Protein AF-A0A2H0D685-F1 (afdb_monomer_lite)

Radius of gyration: 16.86 Å; chains: 1; bounding box: 43×36×44 Å

Foldseek 3Di:
DDDFPKDKDKWKFFFADWDDDPNWIWTWTQTPPGIDIDTDDPPPPDDHGDIDIDIDIDTDPDDDDDDPPDDD

pLDDT: mean 80.58, std 13.44, range [39.69, 94.75]

Secondary structure (DSSP, 8-state):
-----EEEEEEEEEEEEEEEETTEEEEEEEETTEEEEEEEPTT----TT-EEEEEEEEE-------------

Sequence (72 aa):
MNVRSLKNIILNGEVVEIIDEAGNQKAKILTSPQYLEVVLEDNNDIHLGEKVLIETEITIKKIVHFIEDGVH

Structure (mmCIF, N/CA/C/O backbone):
data_AF-A0A2H0D685-F1
#
_entry.id   AF-A0A2H0D685-F1
#
loop_
_atom_site.group_PDB
_atom_site.id
_atom_site.type_symbol
_atom_site.label_atom_id
_atom_site.label_alt_id
_atom_site.label_comp_id
_atom_site.label_asym_id
_atom_site.label_entity_id
_atom_site.label_seq_id
_atom_site.pdbx_PDB_ins_code
_atom_site.Cartn_x
_atom_site.Cartn_y
_atom_site.Cartn_z
_atom_site.occupancy
_atom_site.B_iso_or_equiv
_atom_site.auth_seq_id
_atom_site.auth_comp_id
_atom_site.auth_asym_id
_atom_site.auth_atom_id
_atom_site.pdbx_PDB_model_num
ATOM 1 N N . MET A 1 1 ? -3.053 -3.683 30.939 1.00 48.06 1 MET A N 1
ATOM 2 C CA . MET A 1 1 ? -2.901 -4.453 29.687 1.00 48.06 1 MET A CA 1
ATOM 3 C C . MET A 1 1 ? -4.175 -4.202 28.893 1.00 48.06 1 MET A C 1
ATOM 5 O O . MET A 1 1 ? -5.202 -4.697 29.321 1.00 48.06 1 MET A O 1
ATOM 9 N N . ASN A 1 2 ? -4.176 -3.318 27.888 1.00 45.56 2 ASN A N 1
ATOM 10 C CA . ASN A 1 2 ? -5.426 -2.894 27.237 1.00 45.56 2 ASN A CA 1
ATOM 11 C C . ASN A 1 2 ? -5.350 -3.091 25.721 1.00 45.56 2 ASN A C 1
ATOM 13 O O . ASN A 1 2 ? -4.482 -2.535 25.055 1.00 45.56 2 ASN A O 1
ATOM 17 N N . VAL A 1 3 ? -6.242 -3.973 25.270 1.00 52.12 3 VAL A N 1
ATOM 18 C CA . VAL A 1 3 ? -6.535 -4.500 23.933 1.00 52.12 3 VAL A CA 1
ATOM 19 C C . VAL A 1 3 ? -5.848 -3.765 22.775 1.00 52.12 3 VAL A C 1
ATOM 21 O O . VAL A 1 3 ? -6.308 -2.724 22.316 1.00 52.12 3 VAL A O 1
ATOM 24 N N . ARG A 1 4 ? -4.782 -4.368 22.237 1.00 57.09 4 ARG A N 1
ATOM 25 C CA . ARG A 1 4 ? -4.345 -4.124 20.857 1.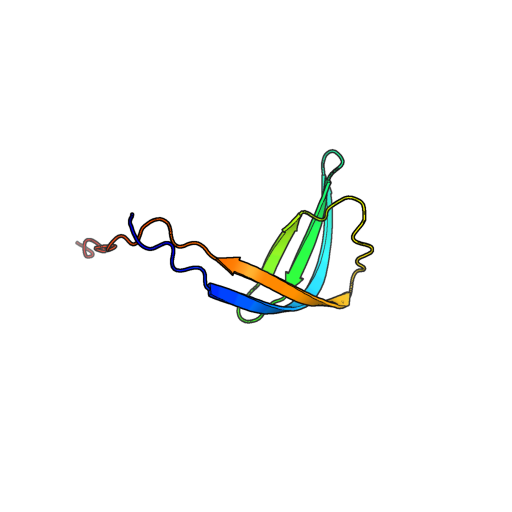00 57.09 4 ARG A CA 1
ATOM 26 C C . ARG A 1 4 ? -5.106 -5.111 19.984 1.00 57.09 4 ARG A C 1
ATOM 28 O O . ARG A 1 4 ? -4.667 -6.244 19.825 1.00 57.09 4 ARG A O 1
ATOM 35 N N . SER A 1 5 ? -6.283 -4.728 19.496 1.00 57.81 5 SER A N 1
ATOM 36 C CA . SER A 1 5 ? -6.930 -5.504 18.438 1.00 57.81 5 SER A CA 1
ATOM 37 C C . SER A 1 5 ? -6.077 -5.344 17.184 1.00 57.81 5 SER A C 1
ATOM 39 O O . SER A 1 5 ? -6.213 -4.351 16.475 1.00 57.81 5 SER A O 1
ATOM 41 N N . LEU A 1 6 ? -5.159 -6.281 16.969 1.00 65.25 6 LEU A N 1
ATOM 42 C CA . LEU A 1 6 ? -4.427 -6.433 15.721 1.00 65.25 6 LEU A CA 1
ATOM 43 C C . LEU A 1 6 ? -5.326 -7.230 14.785 1.00 65.25 6 LEU A C 1
ATOM 45 O O . LEU A 1 6 ? -5.736 -8.345 15.111 1.00 65.25 6 LEU A O 1
ATOM 49 N N . LYS A 1 7 ? -5.691 -6.631 13.656 1.00 75.31 7 LYS A N 1
ATOM 50 C CA . LYS A 1 7 ? -6.361 -7.350 12.578 1.00 75.31 7 LYS A CA 1
ATOM 51 C C . LYS A 1 7 ? -5.427 -7.367 11.383 1.00 75.31 7 LYS A C 1
ATOM 53 O O . LYS A 1 7 ? -5.041 -6.300 10.904 1.00 75.31 7 LYS A O 1
ATOM 58 N N . ASN A 1 8 ? -5.122 -8.570 10.911 1.00 82.88 8 ASN A N 1
ATOM 59 C CA . ASN A 1 8 ? -4.439 -8.764 9.642 1.00 82.88 8 ASN A CA 1
ATOM 60 C C . ASN A 1 8 ? -5.412 -8.390 8.529 1.00 82.88 8 ASN A C 1
ATOM 62 O O . ASN A 1 8 ? -6.564 -8.843 8.507 1.00 82.88 8 ASN A O 1
ATOM 66 N N . ILE A 1 9 ? -4.960 -7.523 7.639 1.00 85.06 9 ILE A N 1
ATOM 67 C CA . ILE A 1 9 ? -5.705 -7.057 6.485 1.00 85.06 9 ILE A CA 1
ATOM 68 C C . ILE A 1 9 ? -4.918 -7.461 5.255 1.00 85.06 9 ILE A C 1
ATOM 70 O O . ILE A 1 9 ? -3.716 -7.230 5.162 1.00 85.06 9 ILE A O 1
ATOM 74 N N . ILE A 1 10 ? -5.638 -8.067 4.323 1.00 86.19 10 ILE A N 1
ATOM 75 C CA . ILE A 1 10 ? -5.118 -8.444 3.022 1.00 86.19 10 ILE A CA 1
ATOM 76 C C . ILE A 1 10 ? -5.813 -7.548 2.005 1.00 86.19 10 ILE A C 1
ATOM 78 O O . ILE A 1 10 ? -7.045 -7.544 1.921 1.00 86.19 10 ILE A O 1
ATOM 82 N N . LEU A 1 11 ? -5.031 -6.769 1.267 1.00 88.50 11 LEU A N 1
ATOM 83 C CA . LEU A 1 11 ? -5.501 -5.909 0.188 1.00 88.50 11 LEU A CA 1
ATOM 84 C C . LEU A 1 11 ? -4.926 -6.416 -1.132 1.00 88.50 11 LEU A C 1
ATOM 86 O O . LEU A 1 11 ? -3.778 -6.839 -1.197 1.00 88.50 11 LEU A O 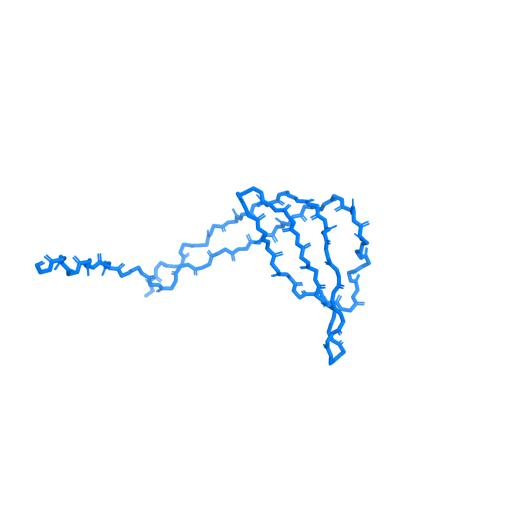1
ATOM 90 N N . ASN A 1 12 ? -5.726 -6.342 -2.189 1.00 91.12 12 ASN A N 1
ATOM 91 C CA . ASN A 1 12 ? -5.263 -6.558 -3.555 1.00 91.12 12 ASN A CA 1
ATOM 92 C C . ASN A 1 12 ? -5.326 -5.228 -4.294 1.00 91.12 12 ASN A C 1
ATOM 94 O O . ASN A 1 12 ? -6.291 -4.476 -4.109 1.00 91.12 12 ASN A O 1
ATOM 98 N N . GLY A 1 13 ? -4.347 -4.959 -5.149 1.00 92.62 13 GLY A N 1
ATOM 99 C CA . GLY A 1 13 ? -4.345 -3.741 -5.943 1.00 92.62 13 GLY A CA 1
ATOM 100 C C . GLY A 1 13 ? -3.440 -3.787 -7.159 1.00 92.62 13 GLY A C 1
ATOM 101 O O . GLY A 1 13 ? -2.817 -4.803 -7.457 1.00 92.62 13 GLY A O 1
ATOM 102 N N . GLU A 1 14 ? -3.404 -2.663 -7.861 1.00 94.75 14 GLU A N 1
ATOM 103 C CA . GLU A 1 14 ? -2.558 -2.437 -9.030 1.00 94.75 14 GLU A CA 1
ATOM 104 C C . GLU A 1 14 ? -1.692 -1.201 -8.800 1.00 94.75 14 GLU A C 1
ATOM 106 O O . GLU A 1 14 ? -2.180 -0.174 -8.324 1.00 94.75 14 GLU A O 1
ATOM 111 N N . VAL A 1 15 ? -0.404 -1.294 -9.110 1.00 93.56 15 VAL A N 1
ATOM 112 C CA . VAL A 1 15 ? 0.541 -0.184 -8.970 1.00 93.56 15 VAL A CA 1
ATOM 113 C C . VAL A 1 15 ? 0.278 0.827 -10.081 1.00 93.56 15 VAL A C 1
ATOM 115 O O . VAL A 1 15 ? 0.497 0.544 -11.255 1.00 93.56 15 VAL A O 1
ATOM 118 N N . VAL A 1 16 ? -0.188 2.018 -9.720 1.00 94.50 16 VAL A N 1
ATOM 119 C CA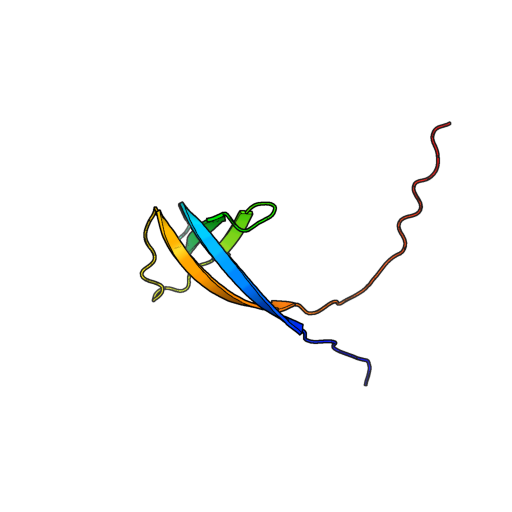 . VAL A 1 16 ? -0.575 3.067 -10.679 1.00 94.50 16 VAL A CA 1
ATOM 120 C C . VAL A 1 16 ? 0.412 4.227 -10.741 1.00 94.50 16 VAL A C 1
ATOM 122 O O . VAL A 1 16 ? 0.342 5.030 -11.667 1.00 94.50 16 VAL A O 1
ATOM 125 N N . GLU A 1 17 ? 1.328 4.328 -9.778 1.00 93.19 17 GLU A N 1
ATOM 126 C CA . GLU A 1 17 ? 2.339 5.385 -9.726 1.00 93.19 17 GLU A CA 1
ATOM 127 C C . GLU A 1 17 ? 3.556 4.917 -8.923 1.00 93.19 17 GLU A C 1
ATOM 129 O O . GLU A 1 17 ? 3.401 4.225 -7.913 1.00 93.19 17 GLU A O 1
ATOM 134 N N . ILE A 1 18 ? 4.751 5.320 -9.354 1.00 90.81 18 ILE A N 1
ATOM 135 C CA . ILE A 1 18 ? 6.013 5.132 -8.632 1.00 90.81 18 ILE A CA 1
ATOM 136 C C . ILE A 1 18 ? 6.667 6.508 -8.509 1.00 90.81 18 ILE A C 1
ATOM 138 O O . ILE A 1 18 ? 6.812 7.212 -9.508 1.00 90.81 18 ILE A O 1
ATOM 142 N N . ILE A 1 19 ? 7.017 6.897 -7.286 1.00 90.31 19 ILE A N 1
ATOM 143 C CA . ILE A 1 19 ? 7.544 8.218 -6.942 1.00 90.31 19 ILE A CA 1
ATOM 144 C C . ILE A 1 19 ? 8.879 8.032 -6.223 1.00 90.31 19 ILE A C 1
ATOM 146 O O . ILE A 1 19 ? 8.924 7.419 -5.157 1.00 90.31 19 ILE A O 1
ATOM 150 N N . ASP A 1 20 ? 9.943 8.617 -6.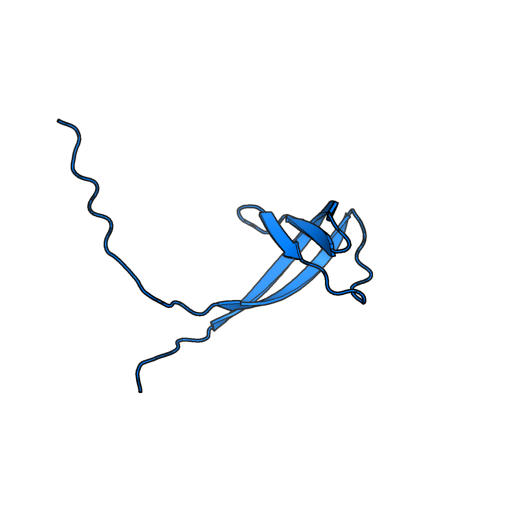765 1.00 86.44 20 ASP A N 1
ATOM 151 C CA . ASP A 1 20 ? 11.264 8.631 -6.136 1.00 86.44 20 ASP A CA 1
ATOM 152 C C . ASP A 1 20 ? 11.500 9.968 -5.426 1.00 86.44 20 ASP A C 1
ATOM 154 O O . ASP A 1 20 ? 11.642 11.015 -6.061 1.00 86.44 20 ASP A O 1
ATOM 158 N N . GLU A 1 21 ? 11.564 9.951 -4.092 1.00 81.31 21 GLU A N 1
ATOM 159 C CA . GLU A 1 21 ? 11.795 11.150 -3.281 1.00 81.31 21 GLU A CA 1
ATOM 160 C C . GLU A 1 21 ? 12.895 10.925 -2.244 1.00 81.31 21 GLU A C 1
ATOM 162 O O . GLU A 1 21 ? 12.775 10.098 -1.341 1.00 81.31 21 GLU A O 1
ATOM 167 N N . ALA A 1 22 ? 13.959 11.731 -2.331 1.00 77.31 22 ALA A N 1
ATOM 168 C CA . ALA A 1 22 ? 15.027 11.798 -1.328 1.00 77.31 22 ALA A CA 1
ATOM 169 C C . ALA A 1 22 ? 15.654 10.433 -0.961 1.00 77.31 22 ALA A C 1
ATOM 171 O O . ALA A 1 22 ? 16.055 10.221 0.182 1.00 77.31 22 ALA A O 1
ATOM 172 N N . GLY A 1 23 ? 15.742 9.521 -1.934 1.00 77.94 23 GLY A N 1
ATOM 173 C CA . GLY A 1 23 ? 16.313 8.184 -1.751 1.00 77.94 23 GLY A CA 1
ATOM 174 C C . GLY A 1 23 ? 15.329 7.124 -1.258 1.00 77.94 23 GLY A C 1
ATOM 175 O O . GLY A 1 23 ? 15.753 5.997 -1.058 1.00 77.94 23 GLY A O 1
ATOM 176 N N . ASN A 1 24 ? 14.044 7.455 -1.090 1.00 82.69 24 ASN A N 1
ATOM 177 C CA . ASN A 1 24 ? 12.996 6.471 -0.835 1.00 82.69 24 ASN A CA 1
ATOM 178 C C . ASN A 1 24 ? 12.085 6.359 -2.055 1.00 82.69 24 ASN A C 1
ATOM 180 O O . ASN A 1 24 ? 11.580 7.371 -2.553 1.00 82.69 24 ASN A O 1
ATOM 184 N N . GLN A 1 25 ? 11.829 5.129 -2.481 1.00 87.31 25 GLN A N 1
ATOM 185 C CA . GLN A 1 25 ? 10.844 4.840 -3.509 1.00 87.31 25 GLN A CA 1
ATOM 186 C C . GLN A 1 25 ? 9.472 4.673 -2.849 1.00 87.31 25 GLN A C 1
ATOM 188 O O . GLN A 1 25 ? 9.323 4.001 -1.829 1.00 87.31 25 GLN A O 1
ATOM 193 N N . LYS A 1 26 ? 8.446 5.305 -3.406 1.00 90.38 26 LYS A N 1
ATOM 194 C CA . LYS A 1 26 ? 7.052 5.153 -2.982 1.00 90.38 26 LYS A CA 1
ATOM 195 C C . LYS A 1 26 ? 6.240 4.599 -4.138 1.00 90.38 26 LYS A C 1
ATOM 197 O O . LYS A 1 26 ? 6.442 4.993 -5.281 1.00 90.38 26 LYS A O 1
ATOM 202 N N . ALA A 1 27 ? 5.283 3.735 -3.833 1.00 90.50 27 ALA A N 1
ATOM 203 C CA . ALA A 1 27 ? 4.317 3.231 -4.794 1.00 90.50 27 ALA A CA 1
ATOM 204 C C . ALA A 1 27 ? 2.903 3.635 -4.387 1.00 90.50 27 ALA A C 1
ATOM 206 O O . ALA A 1 27 ? 2.508 3.517 -3.223 1.00 90.50 27 ALA A O 1
ATOM 207 N N . LYS A 1 28 ? 2.118 4.071 -5.368 1.00 92.44 28 LYS A N 1
ATOM 208 C CA . LYS A 1 28 ? 0.680 4.262 -5.225 1.00 92.44 28 LYS A CA 1
ATOM 209 C C . LYS A 1 28 ? -0.024 3.051 -5.799 1.00 92.44 28 LYS A C 1
ATOM 211 O O . LYS A 1 28 ? 0.113 2.741 -6.981 1.00 92.44 28 LYS A O 1
ATOM 216 N N . ILE A 1 29 ? -0.787 2.374 -4.956 1.00 92.38 29 ILE A N 1
ATOM 217 C CA . ILE A 1 29 ? -1.468 1.133 -5.296 1.00 92.38 29 ILE A CA 1
ATOM 218 C C . ILE A 1 29 ? -2.969 1.396 -5.268 1.00 92.38 29 ILE A C 1
ATOM 220 O O . ILE A 1 29 ? -3.539 1.728 -4.228 1.00 92.38 29 ILE A O 1
ATOM 224 N N . LEU A 1 30 ? -3.626 1.251 -6.413 1.00 93.50 30 LEU A N 1
ATOM 225 C CA . LEU A 1 30 ? -5.074 1.338 -6.530 1.00 93.50 30 LEU A CA 1
ATOM 226 C C . LEU A 1 30 ? -5.699 0.109 -5.857 1.00 93.50 30 LEU A C 1
ATOM 228 O O . LEU A 1 30 ? -5.530 -1.013 -6.328 1.00 93.50 30 LEU A O 1
ATOM 232 N N . THR A 1 31 ? -6.410 0.313 -4.749 1.00 89.12 31 THR A N 1
ATOM 233 C CA . THR A 1 31 ? -7.053 -0.742 -3.947 1.00 89.12 31 THR A CA 1
ATOM 234 C C . THR A 1 31 ? -8.498 -0.343 -3.672 1.00 89.12 31 THR A C 1
ATOM 236 O O . THR A 1 31 ? -8.760 0.774 -3.253 1.00 89.12 31 THR A O 1
ATOM 239 N N . SER A 1 32 ? -9.485 -1.216 -3.885 1.00 81.81 32 SER A N 1
ATOM 240 C CA . SER A 1 32 ? -10.888 -0.823 -3.657 1.00 81.81 32 SER A CA 1
ATOM 241 C C . SER A 1 32 ? -11.123 -0.445 -2.180 1.00 81.81 32 SER A C 1
ATOM 243 O O . SER A 1 32 ? -10.792 -1.253 -1.309 1.00 81.81 32 SER A O 1
ATOM 245 N N . PRO A 1 33 ? -11.689 0.741 -1.860 1.00 73.06 33 PRO A N 1
ATOM 246 C CA . PRO A 1 33 ? -12.381 1.686 -2.750 1.00 73.06 33 PRO A CA 1
ATOM 247 C C . PRO A 1 33 ? -11.548 2.866 -3.305 1.00 73.06 33 PRO A C 1
ATOM 249 O O . PRO A 1 33 ? -12.115 3.694 -4.015 1.00 73.06 33 PRO A O 1
ATOM 252 N N . GLN A 1 34 ? -10.261 3.008 -2.975 1.00 86.00 34 GLN A N 1
ATOM 253 C CA . GLN A 1 34 ? -9.421 4.156 -3.357 1.00 86.00 34 GLN A CA 1
ATOM 254 C C . GLN A 1 34 ? -7.975 3.754 -3.728 1.00 86.00 34 GLN A C 1
ATOM 256 O O . GLN A 1 34 ? -7.751 2.890 -4.570 1.00 86.00 34 GLN A O 1
ATOM 261 N N . TYR A 1 35 ? -6.977 4.428 -3.161 1.00 86.56 35 TYR A N 1
ATOM 262 C CA . TYR A 1 35 ? -5.562 4.156 -3.349 1.00 86.56 35 TYR A CA 1
ATOM 263 C C . TYR A 1 35 ? -4.872 4.079 -1.989 1.00 86.56 35 TYR A C 1
ATOM 265 O O . TYR A 1 35 ? -5.306 4.700 -1.018 1.00 86.56 35 TYR A O 1
ATOM 273 N N . LEU A 1 36 ? -3.789 3.316 -1.936 1.00 88.19 36 LEU A N 1
ATOM 274 C CA . LEU A 1 36 ? -2.881 3.223 -0.807 1.00 88.19 36 LEU A CA 1
ATOM 275 C C . LEU A 1 36 ? -1.501 3.690 -1.269 1.00 88.19 36 LEU A C 1
ATOM 277 O O . LEU A 1 36 ? -0.995 3.204 -2.276 1.00 88.19 36 LEU A O 1
ATOM 281 N N . GLU A 1 37 ? -0.897 4.621 -0.540 1.00 88.94 37 GLU A N 1
ATOM 282 C CA . GLU A 1 37 ? 0.500 5.006 -0.748 1.00 88.94 37 GLU A CA 1
ATOM 283 C C . GLU A 1 37 ? 1.382 4.200 0.202 1.00 88.94 37 GLU A C 1
ATOM 285 O O . GLU A 1 37 ? 1.148 4.176 1.413 1.00 88.94 37 GLU A O 1
ATOM 290 N N . VAL A 1 38 ? 2.380 3.519 -0.354 1.00 86.81 38 VAL A N 1
ATOM 291 C CA . VAL A 1 38 ? 3.287 2.635 0.379 1.00 86.81 38 VAL A CA 1
ATOM 292 C C . VAL A 1 38 ? 4.720 3.073 0.109 1.00 86.81 38 VAL A C 1
ATOM 294 O O . VAL A 1 38 ? 5.103 3.284 -1.039 1.00 86.81 38 VAL A O 1
ATOM 297 N N . VAL A 1 39 ? 5.516 3.217 1.168 1.00 87.75 39 VAL A N 1
ATOM 298 C CA . VAL A 1 39 ? 6.967 3.408 1.045 1.00 87.75 39 VAL A CA 1
ATOM 299 C C . VAL A 1 39 ? 7.586 2.036 0.809 1.00 87.75 39 VAL A C 1
ATOM 301 O O . VAL A 1 39 ? 7.352 1.115 1.590 1.00 87.75 39 VAL A O 1
ATOM 304 N N . LEU A 1 40 ? 8.330 1.895 -0.280 1.00 83.69 40 LEU A N 1
ATOM 305 C CA . LEU A 1 40 ? 9.039 0.674 -0.617 1.00 83.69 40 LEU A CA 1
ATOM 306 C C . LEU A 1 40 ? 10.378 0.654 0.118 1.00 83.69 40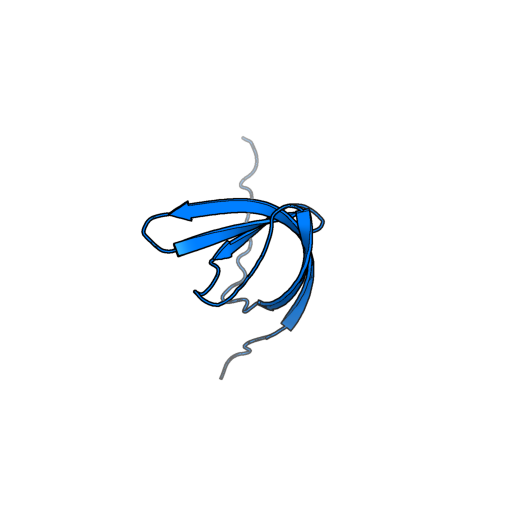 LEU A C 1
ATOM 308 O O . LEU A 1 40 ? 11.094 1.653 0.151 1.00 83.69 40 LEU A O 1
ATOM 312 N N . GLU A 1 41 ? 10.699 -0.485 0.723 1.00 77.94 41 GLU A N 1
ATOM 313 C CA . GLU A 1 41 ? 12.056 -0.752 1.198 1.00 77.94 41 GLU A CA 1
ATOM 314 C C . GLU A 1 41 ? 12.946 -1.117 -0.001 1.00 77.94 41 GLU A C 1
ATOM 316 O O . GLU A 1 41 ? 12.438 -1.623 -1.004 1.00 77.94 41 GLU A O 1
ATOM 321 N N . ASP A 1 42 ? 14.264 -0.909 0.119 1.00 62.81 42 ASP A N 1
ATOM 322 C CA . ASP A 1 42 ? 15.275 -0.998 -0.958 1.00 62.81 42 ASP A CA 1
ATOM 323 C C . ASP A 1 42 ? 15.291 -2.312 -1.780 1.00 62.81 42 ASP A C 1
ATOM 325 O O . ASP A 1 42 ? 15.988 -2.403 -2.787 1.00 62.81 42 ASP A O 1
ATOM 329 N N . ASN A 1 43 ? 14.535 -3.338 -1.373 1.00 62.09 43 ASN A N 1
ATOM 330 C CA . ASN A 1 43 ? 14.472 -4.656 -2.014 1.00 62.09 43 ASN A CA 1
ATOM 331 C C . ASN A 1 43 ? 13.119 -4.986 -2.674 1.00 62.09 43 ASN A C 1
ATOM 333 O O . ASN A 1 43 ? 12.935 -6.114 -3.136 1.00 62.09 43 ASN A O 1
ATOM 337 N N . ASN A 1 44 ? 12.161 -4.058 -2.705 1.00 70.56 44 ASN A N 1
ATOM 338 C CA . ASN A 1 44 ? 10.864 -4.298 -3.335 1.00 70.56 44 ASN A CA 1
ATOM 339 C C . ASN A 1 44 ? 10.925 -3.945 -4.828 1.00 70.56 44 ASN A C 1
ATOM 341 O O . ASN A 1 44 ? 10.661 -2.810 -5.215 1.00 70.56 44 ASN A O 1
ATOM 345 N N . ASP A 1 45 ? 11.261 -4.936 -5.656 1.00 80.81 45 ASP A N 1
ATOM 346 C CA . ASP A 1 45 ? 11.247 -4.834 -7.120 1.00 80.81 45 ASP A CA 1
ATOM 347 C C . ASP A 1 45 ? 9.798 -4.803 -7.644 1.00 80.81 45 ASP A C 1
ATOM 349 O O . ASP A 1 45 ? 9.231 -5.828 -8.015 1.00 80.81 45 ASP A O 1
ATOM 353 N N . ILE A 1 46 ? 9.162 -3.630 -7.572 1.00 86.69 46 ILE A N 1
ATOM 354 C CA . ILE A 1 46 ? 7.760 -3.405 -7.950 1.00 86.69 46 ILE A CA 1
ATOM 355 C C . ILE A 1 46 ? 7.685 -2.497 -9.176 1.00 86.69 46 ILE A C 1
ATOM 357 O O . ILE A 1 46 ? 8.328 -1.447 -9.232 1.00 86.69 46 ILE A O 1
ATOM 361 N N . HIS A 1 47 ? 6.831 -2.860 -10.133 1.00 89.75 47 HI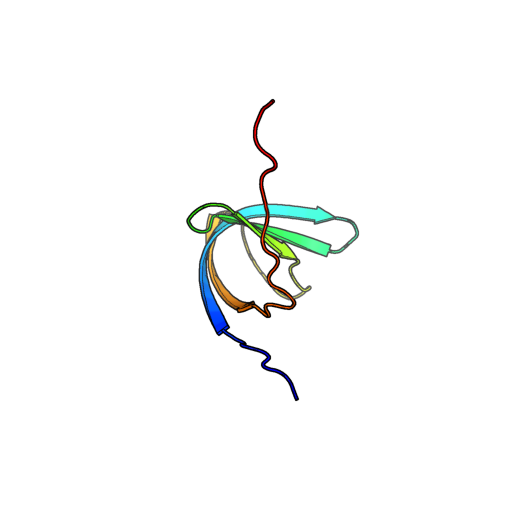S A N 1
ATOM 362 C CA . HIS A 1 47 ? 6.696 -2.165 -11.411 1.00 89.75 47 HIS A CA 1
ATOM 363 C C . HIS A 1 47 ? 5.323 -1.514 -11.613 1.00 89.75 47 HIS A C 1
ATOM 365 O O . HIS A 1 47 ? 4.310 -1.909 -11.038 1.00 89.75 47 HIS A O 1
ATOM 371 N N . LEU A 1 48 ? 5.276 -0.509 -12.491 1.00 92.25 48 LEU A N 1
ATOM 372 C CA . LEU A 1 48 ? 4.027 0.133 -12.901 1.00 92.25 48 LEU A CA 1
ATOM 373 C C . LEU A 1 48 ? 3.105 -0.871 -13.623 1.00 92.25 48 LEU A C 1
ATOM 375 O O . LEU A 1 48 ? 3.545 -1.586 -14.522 1.00 92.25 48 LEU A O 1
ATOM 379 N N . GLY A 1 49 ? 1.821 -0.891 -13.261 1.00 92.62 49 GLY A N 1
ATOM 380 C CA . GLY A 1 49 ? 0.808 -1.815 -13.787 1.00 92.62 49 GLY A CA 1
ATOM 381 C C . GLY A 1 49 ? 0.842 -3.212 -13.157 1.00 92.62 49 GLY A C 1
ATOM 382 O O . GLY A 1 49 ? 0.054 -4.084 -13.530 1.00 92.62 49 GLY A O 1
ATOM 383 N N . GLU A 1 50 ? 1.746 -3.455 -12.208 1.00 93.38 50 GLU A N 1
ATOM 384 C CA . GLU A 1 50 ? 1.845 -4.738 -11.524 1.00 93.38 50 GLU A CA 1
ATOM 385 C C . GLU A 1 50 ? 0.667 -4.951 -10.564 1.00 93.38 50 GLU A C 1
ATOM 387 O O . GLU A 1 50 ? 0.249 -4.041 -9.844 1.00 93.38 50 GLU A O 1
ATOM 392 N N . LYS A 1 51 ? 0.132 -6.179 -10.543 1.00 93.44 51 LYS A N 1
ATOM 393 C CA . LYS A 1 51 ? -0.889 -6.594 -9.575 1.00 93.44 51 LYS A CA 1
ATOM 394 C C . LYS A 1 51 ? -0.214 -7.131 -8.327 1.00 93.44 51 LYS A C 1
ATOM 396 O O . LYS A 1 51 ? 0.505 -8.123 -8.400 1.00 93.44 51 LYS A O 1
ATOM 401 N N . VAL A 1 52 ? -0.510 -6.521 -7.188 1.00 91.00 52 VAL A N 1
ATOM 402 C CA . VAL A 1 52 ? 0.167 -6.798 -5.920 1.00 91.00 52 VAL A CA 1
ATOM 403 C C . VAL A 1 52 ? -0.818 -7.222 -4.835 1.00 91.00 52 VAL A C 1
ATOM 405 O O . VAL A 1 52 ? -1.966 -6.764 -4.783 1.00 91.00 52 VAL A O 1
ATOM 408 N N . LEU A 1 53 ? -0.341 -8.105 -3.959 1.00 90.62 53 LEU A N 1
ATOM 409 C CA . LEU A 1 53 ? -0.989 -8.493 -2.711 1.00 90.62 53 LEU A CA 1
ATOM 410 C C . LEU A 1 53 ? -0.275 -7.767 -1.569 1.00 90.62 53 LEU A C 1
ATOM 412 O O . LEU A 1 53 ? 0.944 -7.851 -1.449 1.00 90.62 53 LEU A O 1
ATOM 416 N N . ILE A 1 54 ? -1.027 -7.068 -0.728 1.00 87.31 54 ILE A N 1
ATOM 417 C CA . ILE A 1 54 ? -0.502 -6.345 0.427 1.00 87.31 54 ILE A CA 1
ATOM 418 C C . ILE A 1 54 ? -1.039 -7.020 1.683 1.00 87.31 54 ILE A C 1
ATOM 420 O O . ILE A 1 54 ? -2.245 -6.998 1.940 1.00 87.31 54 ILE A O 1
ATOM 424 N N . GLU A 1 55 ? -0.141 -7.580 2.482 1.00 88.12 55 GLU A N 1
ATOM 425 C CA . GLU A 1 55 ? -0.446 -8.099 3.813 1.00 88.12 55 GLU A CA 1
ATOM 426 C C . GLU A 1 55 ? 0.016 -7.083 4.858 1.00 88.12 55 GLU A C 1
ATOM 428 O O . GLU A 1 55 ? 1.189 -6.717 4.914 1.00 88.12 55 GLU A O 1
ATOM 433 N N . THR A 1 56 ? -0.911 -6.570 5.666 1.00 84.00 56 THR A N 1
ATOM 434 C CA . THR A 1 56 ? -0.611 -5.527 6.653 1.00 84.00 56 THR A CA 1
ATOM 435 C C . THR A 1 56 ? -1.406 -5.706 7.943 1.00 84.00 56 THR A C 1
ATOM 437 O O . THR A 1 56 ? -2.407 -6.421 7.993 1.00 84.00 56 THR A O 1
ATOM 440 N N . GLU A 1 57 ? -0.977 -5.024 9.000 1.00 85.50 57 GLU A N 1
ATOM 441 C CA . GLU A 1 57 ? -1.640 -5.014 10.299 1.00 85.50 57 GLU A CA 1
ATOM 442 C C . GLU A 1 57 ? -2.105 -3.597 10.636 1.00 85.50 57 GLU A C 1
ATOM 444 O O . GLU A 1 57 ? -1.316 -2.651 10.661 1.00 85.50 57 GLU A O 1
ATOM 449 N N . ILE A 1 58 ? -3.389 -3.438 10.964 1.00 81.56 58 ILE A N 1
ATOM 450 C CA . ILE A 1 58 ? -3.900 -2.163 11.481 1.00 81.56 58 ILE A CA 1
ATOM 451 C C . ILE A 1 58 ? -4.013 -2.234 13.000 1.00 81.56 58 ILE A C 1
ATOM 453 O O . ILE A 1 58 ? -4.683 -3.103 13.558 1.00 81.56 58 ILE A O 1
ATOM 457 N N . THR A 1 59 ? -3.402 -1.254 13.671 1.00 81.00 59 THR A N 1
ATOM 458 C CA . THR A 1 59 ? -3.596 -1.009 15.103 1.00 81.00 59 THR A CA 1
ATOM 459 C C . THR A 1 59 ? -4.488 0.208 15.316 1.00 81.00 59 THR A C 1
ATOM 461 O O . THR A 1 59 ? -4.091 1.343 15.046 1.00 81.00 59 THR A O 1
ATOM 464 N N . ILE A 1 60 ? -5.674 -0.005 15.885 1.00 81.44 60 ILE A N 1
ATOM 465 C CA . ILE A 1 60 ? -6.564 1.088 16.291 1.00 81.44 60 ILE A CA 1
ATOM 466 C C . ILE A 1 60 ? -6.078 1.644 17.634 1.00 81.44 60 ILE A C 1
ATOM 468 O O . ILE A 1 60 ? -6.221 1.001 18.671 1.00 81.44 60 ILE A O 1
ATOM 472 N N . LYS A 1 61 ? -5.493 2.848 17.623 1.00 80.69 61 LYS A N 1
ATOM 473 C CA . LYS A 1 61 ? -4.969 3.489 18.845 1.00 80.69 61 LYS A CA 1
ATOM 474 C C . LYS A 1 61 ? -6.056 4.142 19.702 1.00 80.69 61 LYS A C 1
ATOM 476 O O . LYS A 1 61 ? -5.954 4.138 20.925 1.00 80.69 61 LYS A O 1
ATOM 481 N N . LYS A 1 62 ? -7.067 4.745 19.074 1.00 81.69 62 LYS A N 1
ATOM 482 C CA . LYS A 1 62 ? -8.166 5.457 19.740 1.00 81.69 62 LYS A CA 1
ATOM 483 C C . LYS A 1 62 ? -9.350 5.564 18.782 1.00 81.69 62 LYS A C 1
ATOM 485 O O . LYS A 1 62 ? -9.142 5.809 17.599 1.00 81.69 62 LYS A O 1
ATOM 490 N N . ILE A 1 63 ? -10.566 5.434 19.303 1.00 82.50 63 ILE A N 1
ATOM 491 C CA . ILE A 1 63 ? -11.806 5.775 18.597 1.00 82.50 63 ILE A CA 1
ATOM 492 C C . ILE A 1 63 ? -12.397 6.987 19.318 1.00 82.50 63 ILE A C 1
ATOM 494 O O . ILE A 1 63 ? -12.521 6.974 20.544 1.00 82.50 63 ILE A O 1
ATOM 498 N N . VAL A 1 64 ? -12.707 8.049 18.580 1.00 88.19 64 VAL A N 1
ATOM 499 C CA . VAL A 1 64 ? -13.367 9.251 19.105 1.00 88.19 64 VAL A CA 1
ATOM 500 C C . VAL A 1 64 ? -14.715 9.417 18.420 1.00 88.19 64 VAL A C 1
ATOM 502 O O . VAL A 1 64 ? -14.839 9.120 17.235 1.00 88.19 64 VAL A O 1
ATOM 505 N N . HIS A 1 65 ? -15.719 9.872 19.165 1.00 84.69 65 HIS A N 1
ATOM 506 C CA . HIS A 1 65 ? -16.993 10.262 18.572 1.00 84.69 65 HIS A CA 1
ATOM 507 C C . HIS A 1 65 ? -16.814 11.641 17.940 1.00 84.69 65 HIS A C 1
ATOM 509 O O . HIS A 1 65 ? -16.370 12.568 18.616 1.00 84.69 65 HIS A O 1
ATOM 515 N N . PHE A 1 66 ? -17.129 11.758 16.653 1.00 80.50 66 PHE A N 1
ATOM 516 C CA . PHE A 1 66 ? -17.244 13.048 15.989 1.00 80.50 66 PHE A CA 1
ATOM 517 C C . PHE A 1 66 ? -18.692 13.508 16.168 1.00 80.50 66 PHE A C 1
ATOM 519 O O . PHE A 1 66 ? -19.608 12.838 15.696 1.00 80.50 66 PHE A O 1
ATOM 526 N N . ILE A 1 67 ? -18.904 14.586 16.920 1.00 76.50 67 ILE A N 1
ATOM 527 C CA . ILE A 1 67 ? -20.192 15.280 16.944 1.00 76.50 67 ILE A CA 1
ATOM 528 C C . ILE A 1 67 ? -20.062 16.357 15.871 1.00 76.50 67 ILE A C 1
ATOM 530 O O . ILE A 1 67 ? -19.272 17.284 16.035 1.00 76.50 67 ILE A O 1
ATOM 534 N N . GLU A 1 68 ? -20.754 16.197 14.743 1.00 66.62 68 GLU A N 1
ATOM 535 C CA . GLU A 1 68 ? -20.973 17.318 13.829 1.00 66.62 68 GLU A CA 1
ATOM 536 C C . GLU A 1 68 ? -21.895 18.296 14.558 1.00 66.62 68 GLU A C 1
ATOM 538 O O . GLU A 1 68 ? -23.091 18.036 14.698 1.00 66.62 68 GLU A O 1
ATOM 543 N N . ASP A 1 69 ? -21.335 19.380 15.099 1.00 56.81 69 ASP A N 1
ATOM 544 C CA . ASP A 1 69 ? -22.152 20.488 15.582 1.00 56.81 69 ASP A CA 1
ATOM 545 C C . ASP A 1 69 ? -22.961 21.013 14.394 1.00 56.81 69 ASP A C 1
ATOM 547 O O . ASP A 1 69 ? -22.417 21.460 13.381 1.00 56.81 69 ASP A O 1
ATOM 551 N N . GLY A 1 70 ? -24.278 20.845 14.506 1.00 51.94 70 GLY A N 1
ATOM 552 C CA . GLY A 1 70 ? -25.239 21.137 13.462 1.00 51.94 70 GLY A CA 1
ATOM 553 C C . GLY A 1 70 ? -25.122 22.565 12.939 1.00 51.94 70 GLY A C 1
ATOM 554 O O . GLY A 1 70 ? -24.908 23.520 13.683 1.00 51.94 70 GLY A O 1
ATOM 555 N N . VAL A 1 71 ? -25.309 22.662 11.626 1.00 50.12 71 VAL A N 1
ATOM 556 C CA . VAL A 1 71 ? -25.705 23.848 10.864 1.00 50.12 71 VAL A CA 1
ATOM 557 C C . VAL A 1 71 ? -26.575 24.785 11.719 1.00 50.12 71 VAL A C 1
ATOM 559 O O . VAL A 1 71 ? -27.622 24.363 12.213 1.00 50.12 71 VAL A O 1
ATOM 562 N N . HIS A 1 72 ? -26.120 26.031 11.897 1.00 39.69 72 HIS A N 1
ATOM 563 C CA . HIS A 1 72 ? -26.927 27.126 12.448 1.00 39.69 72 HIS A CA 1
ATOM 564 C C . HIS A 1 72 ? -28.164 27.413 11.593 1.00 39.69 72 HIS A C 1
ATOM 566 O O . HIS A 1 72 ? -28.031 27.399 10.347 1.00 39.69 72 HIS A O 1
#